Protein AF-A0A962AUE8-F1 (afdb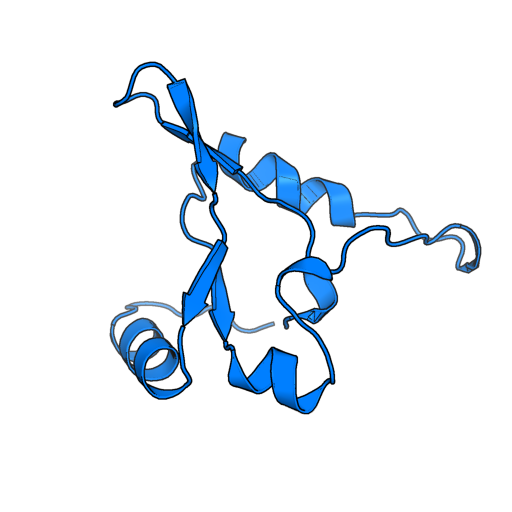_monomer_lite)

Foldseek 3Di:
DQVLFFPPDDCVVVVDDDPSVVQQCVLVVVLQADEDEPVVQVVVVHDPVRGDFHWHQDPVPVRDTDTRYDYDHPVVVVVVVVPDPDDDDD

Structure (mmCIF, N/CA/C/O backbone):
data_AF-A0A962AUE8-F1
#
_entry.id   AF-A0A962AUE8-F1
#
loop_
_atom_site.group_PDB
_atom_site.id
_atom_site.type_symbol
_atom_site.label_atom_id
_atom_site.label_alt_id
_atom_site.label_comp_id
_atom_site.label_asym_id
_atom_site.label_entity_id
_atom_site.label_seq_id
_atom_site.pdbx_PDB_ins_code
_atom_site.Cartn_x
_atom_site.Cartn_y
_atom_site.Cartn_z
_atom_site.occupancy
_atom_site.B_iso_or_equiv
_atom_site.auth_seq_id
_atom_site.auth_comp_id
_atom_site.auth_asym_id
_atom_site.auth_atom_id
_atom_site.pdbx_PDB_model_num
ATOM 1 N N . GLY A 1 1 ? 1.496 -10.001 1.100 1.00 94.75 1 GLY A N 1
ATOM 2 C CA . GLY A 1 1 ? 1.602 -9.282 2.393 1.00 94.75 1 GLY A CA 1
ATOM 3 C C . GLY A 1 1 ? 2.494 -8.056 2.259 1.00 94.75 1 GLY A C 1
ATOM 4 O O . GLY A 1 1 ? 2.964 -7.809 1.156 1.00 94.75 1 GLY A O 1
ATOM 5 N N . VAL A 1 2 ? 2.757 -7.318 3.348 1.00 97.19 2 VAL A N 1
ATOM 6 C CA . VAL A 1 2 ? 3.358 -5.957 3.313 1.00 97.19 2 VAL A CA 1
ATOM 7 C C . VAL A 1 2 ? 4.658 -5.824 2.503 1.00 97.19 2 VAL A C 1
ATOM 9 O O . VAL A 1 2 ? 4.837 -4.831 1.808 1.00 97.19 2 VAL A O 1
ATOM 12 N N . TYR A 1 3 ? 5.513 -6.855 2.475 1.00 97.81 3 TYR A N 1
ATOM 13 C CA . TYR A 1 3 ? 6.751 -6.841 1.682 1.00 97.81 3 TYR A CA 1
ATOM 14 C C . TYR A 1 3 ? 6.546 -6.727 0.162 1.00 97.81 3 TYR A C 1
ATOM 16 O O . TYR A 1 3 ? 7.466 -6.345 -0.555 1.00 97.81 3 TYR A O 1
ATOM 24 N N . GLN A 1 4 ? 5.352 -7.038 -0.353 1.00 97.25 4 GLN A N 1
ATOM 25 C CA . GLN A 1 4 ? 5.043 -6.858 -1.776 1.00 97.25 4 GLN A CA 1
ATOM 26 C C . GLN A 1 4 ? 5.151 -5.387 -2.203 1.00 97.25 4 GLN A C 1
ATOM 28 O O . GLN A 1 4 ? 5.479 -5.112 -3.356 1.00 97.25 4 GLN A O 1
ATOM 33 N N . LEU A 1 5 ? 4.934 -4.461 -1.262 1.00 97.50 5 LEU A N 1
ATOM 34 C CA . LEU A 1 5 ? 4.924 -3.021 -1.495 1.00 97.50 5 LEU A CA 1
ATOM 35 C C . LEU A 1 5 ? 6.264 -2.337 -1.188 1.00 97.50 5 LEU A C 1
ATOM 37 O O . LEU A 1 5 ? 6.330 -1.115 -1.259 1.00 97.50 5 LEU A O 1
ATOM 41 N N . MET A 1 6 ? 7.337 -3.078 -0.884 1.00 97.56 6 MET A N 1
ATOM 42 C CA . MET A 1 6 ? 8.649 -2.471 -0.612 1.00 97.56 6 MET A CA 1
ATOM 43 C C . MET A 1 6 ? 9.130 -1.621 -1.790 1.00 97.56 6 MET A C 1
ATOM 45 O O . MET A 1 6 ? 9.058 -2.054 -2.947 1.00 97.56 6 MET A O 1
ATOM 49 N N . ALA A 1 7 ? 9.661 -0.438 -1.497 1.00 96.88 7 ALA A N 1
ATOM 50 C CA . ALA A 1 7 ? 10.322 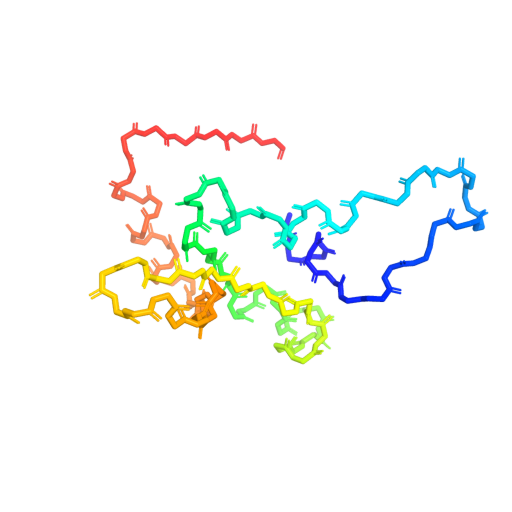0.400 -2.485 1.00 96.88 7 ALA A CA 1
ATOM 51 C C . ALA A 1 7 ? 11.646 -0.226 -2.964 1.00 96.88 7 ALA A C 1
ATOM 53 O O . ALA A 1 7 ? 12.231 -1.086 -2.309 1.00 96.88 7 ALA A O 1
ATOM 54 N N . ASN A 1 8 ? 12.134 0.236 -4.119 1.00 94.62 8 ASN A N 1
ATOM 55 C CA . ASN A 1 8 ? 13.493 -0.032 -4.614 1.00 94.62 8 ASN A CA 1
ATOM 56 C C . ASN A 1 8 ? 13.885 -1.519 -4.734 1.00 94.62 8 ASN A C 1
ATOM 58 O O . ASN A 1 8 ? 15.056 -1.864 -4.599 1.00 94.62 8 ASN A O 1
ATOM 62 N N . GLN A 1 9 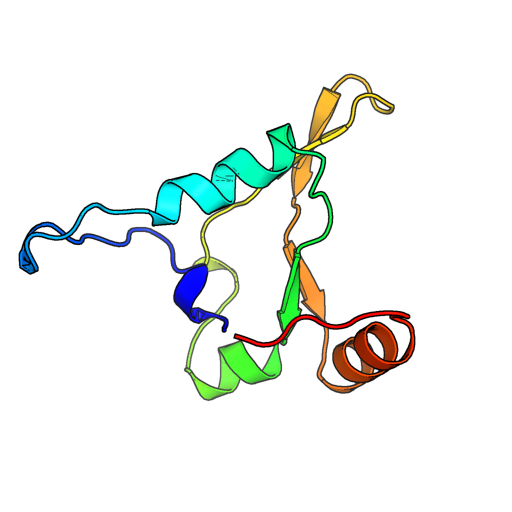? 12.925 -2.404 -5.014 1.00 96.56 9 GLN A N 1
ATOM 63 C CA . GLN A 1 9 ? 13.218 -3.815 -5.273 1.00 96.56 9 GLN A CA 1
ATOM 64 C C . GLN A 1 9 ? 14.147 -3.947 -6.491 1.00 96.56 9 GLN A C 1
ATOM 66 O O . GLN A 1 9 ? 13.842 -3.398 -7.550 1.00 96.56 9 GLN A O 1
ATOM 71 N N . ASP A 1 10 ? 15.237 -4.707 -6.360 1.00 96.31 10 ASP A N 1
ATOM 72 C CA . ASP A 1 10 ? 16.135 -5.087 -7.455 1.00 96.31 10 ASP A CA 1
ATOM 73 C C . ASP A 1 10 ? 16.172 -6.614 -7.586 1.00 96.31 10 ASP A C 1
ATOM 75 O O . ASP A 1 10 ? 16.504 -7.334 -6.645 1.00 96.31 10 ASP A O 1
ATOM 79 N N . THR A 1 11 ? 15.797 -7.111 -8.763 1.00 97.19 11 THR A N 1
ATOM 80 C CA . THR A 1 11 ? 15.704 -8.544 -9.063 1.00 97.19 11 THR A CA 1
ATOM 81 C C . THR A 1 11 ? 16.788 -9.018 -10.031 1.00 97.19 11 THR A C 1
ATOM 83 O O . THR A 1 11 ? 16.782 -10.191 -10.414 1.00 97.19 11 THR A O 1
ATOM 86 N N . ALA A 1 12 ? 17.734 -8.154 -10.427 1.00 96.31 12 ALA A N 1
ATOM 87 C CA . ALA A 1 12 ? 18.798 -8.504 -11.369 1.00 96.31 12 ALA A CA 1
ATOM 88 C C . ALA A 1 12 ? 19.631 -9.697 -10.873 1.00 96.31 12 ALA A C 1
ATOM 90 O O . ALA A 1 12 ? 19.922 -10.612 -11.643 1.00 96.31 12 ALA A O 1
ATOM 91 N N . GLY A 1 13 ? 19.930 -9.737 -9.570 1.00 97.25 13 GLY A N 1
ATOM 92 C CA . GLY A 1 13 ? 20.710 -10.812 -8.948 1.00 97.25 13 GLY A CA 1
ATOM 93 C C . GLY A 1 13 ? 20.043 -12.192 -8.963 1.00 97.25 13 GLY A C 1
ATOM 94 O O . GLY A 1 13 ? 20.733 -13.194 -8.806 1.00 97.25 13 GLY A O 1
ATOM 95 N N . VAL A 1 14 ? 18.724 -12.264 -9.176 1.00 97.06 14 VAL A N 1
ATOM 96 C CA . VAL A 1 14 ? 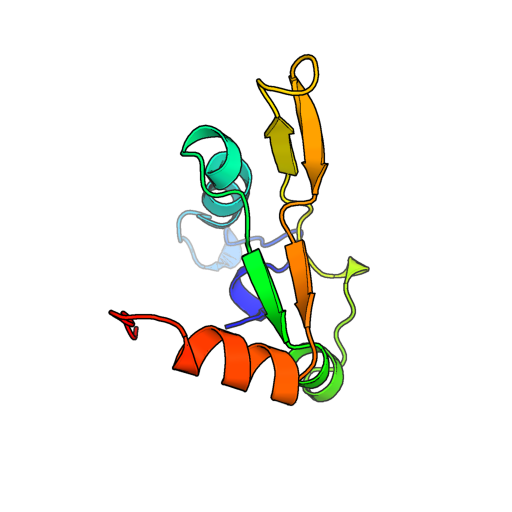17.966 -13.529 -9.220 1.00 97.06 14 VAL A CA 1
ATOM 97 C C . VAL A 1 14 ? 17.459 -13.878 -10.622 1.00 97.06 14 VAL A C 1
ATOM 99 O O . VAL A 1 14 ? 16.766 -14.876 -10.792 1.00 97.06 14 VAL A O 1
ATOM 102 N N . GLY A 1 15 ? 17.786 -13.071 -11.640 1.00 96.44 15 GLY A N 1
ATOM 103 C CA . GLY A 1 15 ? 17.419 -13.338 -13.036 1.00 96.44 15 GLY A CA 1
ATOM 104 C C . GLY A 1 15 ? 15.912 -13.313 -13.322 1.00 96.44 15 GLY A C 1
ATOM 105 O O . GLY A 1 15 ? 15.475 -13.815 -14.355 1.00 96.44 15 GLY A O 1
ATOM 106 N N . MET A 1 16 ? 15.105 -12.741 -12.424 1.00 97.25 16 MET A N 1
ATOM 107 C CA . MET A 1 16 ? 13.653 -12.638 -12.581 1.00 97.25 16 MET A CA 1
ATOM 108 C C . MET A 1 16 ? 13.249 -11.232 -13.018 1.00 97.25 16 MET A C 1
ATOM 110 O O . MET A 1 16 ? 13.881 -10.241 -12.647 1.00 97.25 16 MET A O 1
ATOM 114 N N . LYS A 1 17 ? 12.153 -11.127 -13.778 1.00 96.50 17 LYS A N 1
ATOM 115 C CA . LYS A 1 17 ? 11.554 -9.831 -14.111 1.00 96.50 17 LYS A CA 1
ATOM 116 C C . LYS A 1 17 ? 11.042 -9.157 -12.836 1.00 96.50 17 LYS A C 1
ATOM 118 O O . LYS A 1 17 ? 10.319 -9.765 -12.053 1.00 96.50 17 LYS A O 1
ATOM 123 N N . ASN A 1 18 ? 11.379 -7.884 -12.667 1.00 95.75 18 ASN A N 1
ATOM 124 C CA . ASN A 1 18 ? 10.862 -7.073 -11.576 1.00 95.75 18 ASN A CA 1
ATOM 125 C C . ASN A 1 18 ? 9.422 -6.624 -11.875 1.00 95.75 18 ASN A C 1
ATOM 127 O O . ASN A 1 18 ? 9.199 -5.845 -12.804 1.00 95.75 18 ASN A O 1
ATOM 131 N N . PHE A 1 19 ? 8.457 -7.097 -11.086 1.00 95.44 19 PHE A N 1
ATOM 132 C CA . PHE A 1 19 ? 7.039 -6.747 -11.230 1.00 95.44 19 PHE A CA 1
ATOM 133 C C . PHE A 1 19 ? 6.566 -5.663 -10.256 1.00 95.44 19 PHE A C 1
ATOM 135 O O . PHE A 1 19 ? 5.423 -5.230 -10.348 1.00 95.44 19 PHE A O 1
ATOM 142 N N . SER A 1 20 ? 7.425 -5.177 -9.356 1.00 94.50 20 SER A N 1
ATOM 143 C CA . SER A 1 20 ? 7.035 -4.188 -8.337 1.00 94.50 20 SER A CA 1
ATOM 144 C C . SER A 1 20 ? 6.425 -2.914 -8.939 1.00 94.50 20 SER A C 1
ATOM 146 O O . SER A 1 20 ? 5.497 -2.343 -8.378 1.00 94.50 20 SER A O 1
ATOM 148 N N . LYS A 1 21 ? 6.870 -2.510 -10.137 1.00 92.50 21 LYS A N 1
ATOM 149 C CA . LYS A 1 21 ? 6.326 -1.354 -10.867 1.00 92.50 21 LYS A CA 1
ATOM 150 C C . LYS A 1 21 ? 4.843 -1.494 -11.221 1.00 92.50 21 LYS A C 1
ATOM 152 O O . LYS A 1 21 ? 4.172 -0.478 -11.344 1.00 92.50 21 LYS A O 1
ATOM 157 N N . THR A 1 22 ? 4.324 -2.716 -11.354 1.00 95.75 22 THR A N 1
ATOM 158 C CA . THR A 1 22 ? 2.907 -2.951 -11.665 1.00 95.75 22 THR A CA 1
ATOM 159 C C . THR A 1 22 ? 1.989 -2.456 -10.547 1.00 95.75 22 THR A C 1
ATOM 161 O O . THR A 1 22 ? 0.905 -1.976 -10.847 1.00 95.75 22 THR A O 1
ATOM 164 N N . TYR A 1 23 ? 2.433 -2.467 -9.284 1.00 96.12 23 TYR A N 1
ATOM 165 C CA . TYR A 1 23 ? 1.641 -1.908 -8.183 1.00 96.12 23 TYR A CA 1
ATOM 166 C C . TYR A 1 23 ? 1.398 -0.400 -8.326 1.00 96.12 23 TYR A C 1
ATOM 168 O O . TYR A 1 23 ? 0.354 0.081 -7.904 1.00 96.12 23 TYR A O 1
ATOM 176 N N . ARG A 1 24 ? 2.319 0.350 -8.947 1.00 94.00 24 ARG A N 1
ATOM 177 C CA . ARG A 1 24 ? 2.151 1.799 -9.162 1.00 94.00 24 ARG A CA 1
ATOM 178 C C . ARG A 1 24 ? 1.132 2.128 -10.245 1.00 94.00 24 ARG A C 1
ATOM 180 O O . ARG A 1 24 ? 0.533 3.185 -10.184 1.00 94.00 24 ARG A O 1
ATOM 187 N N . ALA A 1 25 ? 0.935 1.217 -11.194 1.00 95.12 25 ALA A N 1
ATOM 188 C CA . ALA A 1 25 ? -0.042 1.383 -12.263 1.00 95.12 25 ALA A CA 1
ATOM 189 C C . ALA A 1 25 ? -1.475 1.070 -11.806 1.00 95.12 25 ALA A C 1
ATOM 191 O O . ALA A 1 25 ? -2.401 1.258 -12.574 1.00 95.12 25 ALA A O 1
ATOM 192 N N . LEU A 1 26 ? -1.686 0.569 -10.581 1.00 96.06 26 LEU A N 1
ATOM 193 C CA . LEU A 1 26 ? -3.016 0.185 -10.093 1.00 96.06 26 LEU A CA 1
ATOM 194 C C . LEU A 1 26 ? -4.021 1.350 -10.083 1.00 96.06 26 LEU A C 1
ATOM 196 O O . LEU A 1 26 ? -5.211 1.106 -10.286 1.00 96.06 26 LEU A O 1
ATOM 200 N N . GLY A 1 27 ? -3.547 2.590 -9.908 1.00 94.62 27 GLY A N 1
ATOM 201 C CA . GLY A 1 27 ? -4.375 3.792 -10.022 1.00 94.62 27 GLY A CA 1
ATOM 202 C C . GLY A 1 27 ? -5.057 3.912 -11.388 1.00 94.62 27 GLY A C 1
ATOM 203 O O . GLY A 1 27 ? -6.254 4.182 -11.437 1.00 94.62 27 GLY A O 1
ATOM 204 N N . ASP A 1 28 ? -4.346 3.572 -12.469 1.00 93.19 28 ASP A N 1
ATOM 205 C CA . ASP A 1 28 ? -4.853 3.590 -13.853 1.00 93.19 28 ASP A CA 1
ATOM 206 C C . ASP A 1 28 ? -5.977 2.562 -14.094 1.00 93.19 28 ASP A C 1
ATOM 208 O O . ASP A 1 28 ? -6.702 2.639 -15.083 1.00 93.19 28 ASP A O 1
ATOM 212 N N . TYR A 1 29 ? -6.112 1.570 -13.206 1.00 95.50 29 TYR A N 1
ATOM 213 C CA . TYR A 1 29 ? -7.143 0.524 -13.251 1.00 95.50 29 TYR A CA 1
ATOM 214 C C . TYR A 1 29 ? -8.234 0.752 -12.195 1.00 95.50 29 TYR A C 1
ATOM 216 O O . TYR A 1 29 ? -8.882 -0.200 -11.760 1.00 95.50 29 TYR A O 1
ATOM 224 N N . GLU A 1 30 ? -8.404 1.996 -11.739 1.00 93.88 30 GLU A N 1
ATOM 225 C CA . GLU A 1 30 ? -9.396 2.415 -10.740 1.00 93.88 30 GLU A CA 1
ATOM 226 C C . GLU A 1 30 ? -9.242 1.745 -9.359 1.00 93.88 30 GLU A C 1
ATOM 228 O O . GLU A 1 30 ? -10.135 1.807 -8.507 1.00 93.88 30 GLU A O 1
ATOM 233 N N . VAL A 1 31 ? -8.085 1.141 -9.068 1.00 95.81 31 VAL A N 1
ATOM 234 C CA . VAL A 1 31 ? -7.802 0.560 -7.750 1.00 95.81 31 VAL A CA 1
ATOM 235 C C . VAL A 1 31 ? -7.288 1.661 -6.818 1.00 95.81 31 VAL A C 1
ATOM 237 O O . VAL A 1 31 ? -6.089 1.874 -6.662 1.00 95.81 31 VAL A O 1
ATOM 240 N N . ARG A 1 32 ? -8.228 2.365 -6.177 1.00 95.69 32 ARG A N 1
ATOM 241 C CA . ARG A 1 32 ? -7.950 3.569 -5.364 1.00 95.69 32 ARG A CA 1
ATOM 242 C C . ARG A 1 32 ? -7.575 3.292 -3.903 1.00 95.69 32 ARG A C 1
ATOM 244 O O . ARG A 1 32 ? -6.981 4.145 -3.251 1.00 95.69 32 ARG A O 1
ATOM 251 N N . LYS A 1 33 ? -7.962 2.135 -3.348 1.00 96.88 33 LYS A N 1
ATOM 252 C CA . LYS A 1 33 ? -7.827 1.824 -1.910 1.00 96.88 33 LYS A CA 1
ATOM 253 C C . LYS A 1 33 ? -6.932 0.610 -1.684 1.00 96.88 33 LYS A C 1
ATOM 255 O O . LYS A 1 33 ? -7.339 -0.519 -1.946 1.00 96.88 33 LYS A O 1
ATOM 260 N N . LEU A 1 34 ? -5.730 0.841 -1.163 1.00 97.62 34 LEU A N 1
ATOM 261 C CA . LEU A 1 34 ? -4.771 -0.196 -0.792 1.00 97.62 34 LEU A CA 1
ATOM 262 C C . LEU A 1 34 ? -4.539 -0.152 0.719 1.00 97.62 34 LEU A C 1
ATOM 264 O O . LEU A 1 34 ? -3.862 0.736 1.230 1.00 97.62 34 LEU A O 1
ATOM 268 N N . TYR A 1 35 ? -5.093 -1.121 1.442 1.00 98.06 35 TYR A N 1
ATOM 269 C CA . TYR A 1 35 ? -5.006 -1.161 2.900 1.00 98.06 35 TYR A CA 1
ATOM 270 C C . TYR A 1 35 ? -3.730 -1.861 3.382 1.00 98.06 35 TYR A C 1
ATOM 272 O O . TYR A 1 35 ? -3.405 -2.962 2.932 1.00 98.06 35 TYR A O 1
ATOM 280 N N . VAL A 1 36 ? -3.028 -1.241 4.332 1.00 98.31 36 VAL A N 1
ATOM 281 C CA . VAL A 1 36 ? -1.792 -1.762 4.935 1.00 98.31 36 VAL A CA 1
ATOM 282 C C . VAL A 1 36 ? -1.939 -1.791 6.457 1.00 98.31 36 VAL A C 1
ATOM 284 O O . VAL A 1 36 ? -2.184 -0.757 7.073 1.00 98.31 36 VAL A O 1
ATOM 287 N N . GLU A 1 37 ? -1.779 -2.968 7.069 1.00 98.38 37 GLU A N 1
ATOM 288 C CA . GLU A 1 37 ? -1.828 -3.121 8.533 1.00 98.38 37 GLU A CA 1
ATOM 289 C C . GLU A 1 37 ? -0.542 -2.572 9.178 1.00 98.38 37 GLU A C 1
ATOM 291 O O . GLU A 1 37 ? 0.571 -2.993 8.838 1.00 98.38 37 GLU A O 1
ATOM 296 N N . LYS A 1 38 ? -0.695 -1.649 10.133 1.00 98.31 38 LYS A N 1
ATOM 297 C CA . LYS A 1 38 ? 0.413 -0.982 10.839 1.00 98.31 38 LYS A CA 1
ATOM 298 C C . LYS A 1 38 ? 1.234 -1.959 11.678 1.00 98.31 38 LYS A C 1
ATOM 300 O O . LYS A 1 38 ? 2.461 -1.906 11.664 1.00 98.31 38 LYS A O 1
ATOM 305 N N . GLU A 1 39 ? 0.576 -2.875 12.375 1.00 98.38 39 GLU A N 1
ATOM 306 C CA . GLU A 1 39 ? 1.205 -3.881 13.228 1.00 98.38 39 GLU A CA 1
ATOM 307 C C . GLU A 1 39 ? 2.082 -4.823 12.403 1.00 98.38 39 GLU A C 1
ATOM 309 O O . GLU A 1 39 ? 3.215 -5.098 12.791 1.00 98.38 39 GLU A O 1
ATOM 314 N N . SER A 1 40 ? 1.623 -5.230 11.214 1.00 98.19 40 SER A N 1
ATOM 315 C CA . SER A 1 40 ? 2.427 -6.037 10.292 1.00 98.19 40 SER A CA 1
ATOM 316 C C . SER A 1 40 ? 3.727 -5.345 9.871 1.00 98.19 40 SER A C 1
ATOM 318 O O . SER A 1 40 ? 4.742 -6.027 9.706 1.00 98.19 40 SER A O 1
ATOM 320 N N . LEU A 1 41 ? 3.720 -4.021 9.683 1.00 98.31 41 LEU A N 1
ATOM 321 C CA . LEU A 1 41 ? 4.942 -3.259 9.413 1.00 98.31 41 LEU A CA 1
ATOM 322 C C . LEU A 1 41 ? 5.849 -3.225 10.648 1.00 98.31 41 LEU A C 1
ATOM 324 O O . LEU A 1 41 ? 7.021 -3.593 10.554 1.00 98.31 41 LEU A O 1
ATOM 328 N N . ALA A 1 42 ? 5.296 -2.871 11.810 1.00 98.12 42 ALA A N 1
ATOM 329 C CA . ALA A 1 42 ? 6.046 -2.743 13.059 1.00 98.12 42 ALA A CA 1
ATOM 330 C C . ALA A 1 42 ? 6.714 -4.061 13.492 1.00 98.12 42 ALA A C 1
ATOM 332 O O . ALA A 1 42 ? 7.895 -4.068 13.837 1.00 98.12 42 ALA A O 1
ATOM 333 N N . GLU A 1 43 ? 6.006 -5.190 13.399 1.00 98.25 43 GLU A N 1
ATOM 334 C CA . GLU A 1 43 ? 6.531 -6.536 13.690 1.00 98.25 43 GLU A CA 1
ATOM 335 C C . GLU A 1 43 ? 7.730 -6.915 12.800 1.00 98.25 43 GLU A C 1
ATOM 337 O O . GLU A 1 43 ? 8.524 -7.786 13.151 1.00 98.25 43 GLU A O 1
ATOM 342 N N . ARG A 1 44 ? 7.874 -6.255 11.645 1.00 98.12 44 ARG A N 1
ATOM 343 C CA . ARG A 1 44 ? 8.957 -6.456 10.672 1.00 98.12 44 ARG A CA 1
ATOM 344 C C . ARG A 1 44 ? 10.026 -5.365 10.724 1.00 98.12 44 ARG A C 1
ATOM 346 O O . ARG A 1 44 ? 10.962 -5.417 9.930 1.00 98.12 44 ARG A O 1
ATOM 353 N N . GLY A 1 45 ? 9.897 -4.398 11.634 1.00 98.06 45 GLY A N 1
ATOM 354 C CA . GLY A 1 45 ? 10.790 -3.243 11.726 1.00 98.06 45 GLY A CA 1
ATOM 355 C C . GLY A 1 45 ? 10.673 -2.279 10.543 1.00 98.06 45 GLY A C 1
ATOM 356 O O . GLY A 1 45 ? 11.647 -1.606 10.226 1.00 98.06 45 GLY A O 1
ATOM 357 N N . LEU A 1 46 ? 9.515 -2.249 9.878 1.00 98.31 46 LEU A N 1
ATOM 358 C CA . LEU A 1 46 ? 9.237 -1.386 8.732 1.00 98.31 46 LEU A CA 1
ATOM 359 C C . LEU A 1 46 ? 8.383 -0.183 9.127 1.00 98.31 46 LEU A C 1
ATOM 361 O O . LEU A 1 46 ? 7.619 -0.210 10.095 1.00 98.31 46 LEU A O 1
ATOM 365 N N . THR A 1 47 ? 8.460 0.845 8.297 1.00 97.44 47 THR A N 1
ATOM 366 C CA . THR A 1 47 ? 7.669 2.070 8.356 1.00 97.44 47 THR A CA 1
ATOM 367 C C . THR A 1 47 ? 6.981 2.331 7.015 1.00 97.44 47 THR A C 1
ATOM 369 O O . THR A 1 47 ? 7.205 1.625 6.032 1.00 97.44 47 THR A O 1
ATOM 372 N N . ALA A 1 48 ? 6.116 3.345 6.964 1.00 96.06 48 ALA A N 1
ATOM 373 C CA . ALA A 1 48 ? 5.469 3.755 5.718 1.00 96.06 48 ALA A CA 1
ATOM 374 C C . ALA A 1 48 ? 6.484 4.205 4.649 1.00 96.06 48 ALA A C 1
ATOM 376 O O . ALA A 1 48 ? 6.258 3.964 3.466 1.00 96.06 48 ALA A O 1
ATOM 377 N N . ASP A 1 49 ? 7.609 4.790 5.069 1.00 96.94 49 ASP A N 1
ATOM 378 C CA . ASP A 1 49 ? 8.651 5.319 4.180 1.00 96.94 49 ASP A CA 1
ATOM 379 C C . ASP A 1 49 ? 9.422 4.214 3.438 1.00 96.94 49 ASP A C 1
ATOM 381 O O . ASP A 1 49 ? 10.039 4.463 2.402 1.00 96.94 49 ASP A O 1
ATOM 385 N N . ASP A 1 50 ? 9.355 2.974 3.930 1.00 97.94 50 ASP A N 1
ATOM 386 C CA . ASP A 1 50 ? 9.943 1.807 3.270 1.00 97.94 50 ASP A CA 1
ATOM 387 C C . ASP A 1 50 ? 9.104 1.314 2.075 1.00 97.94 50 ASP A C 1
ATOM 389 O O . ASP A 1 50 ? 9.573 0.512 1.254 1.00 97.94 50 ASP A O 1
ATOM 393 N N . LEU A 1 51 ? 7.850 1.767 1.966 1.00 97.75 51 LEU A N 1
ATOM 394 C CA . LEU A 1 51 ? 6.914 1.342 0.932 1.00 97.75 51 LEU A CA 1
ATOM 395 C C . LEU A 1 51 ? 6.988 2.241 -0.305 1.00 97.75 51 LEU A C 1
ATOM 397 O O . LEU A 1 51 ? 7.302 3.428 -0.248 1.00 97.75 51 LEU A O 1
ATOM 401 N N . MET A 1 52 ? 6.676 1.674 -1.469 1.00 96.44 52 MET A N 1
ATOM 402 C CA . MET A 1 52 ? 6.573 2.451 -2.698 1.00 96.44 52 MET A CA 1
ATOM 403 C C . MET A 1 52 ? 5.365 3.402 -2.634 1.00 96.44 52 MET A C 1
ATOM 405 O O . MET A 1 52 ? 4.282 2.970 -2.236 1.00 96.44 52 MET A O 1
ATOM 409 N N . PRO A 1 53 ? 5.498 4.666 -3.075 1.00 94.56 53 PRO A N 1
ATOM 410 C CA . PRO A 1 53 ? 4.344 5.538 -3.207 1.00 94.56 53 PRO A CA 1
ATOM 411 C C . PRO A 1 53 ? 3.469 5.029 -4.355 1.00 94.56 53 PRO A C 1
ATOM 413 O O . PRO A 1 53 ? 3.947 4.840 -5.480 1.00 94.56 53 PRO A O 1
ATOM 416 N N . ILE A 1 54 ? 2.202 4.781 -4.034 1.00 96.31 54 ILE A N 1
ATOM 417 C CA . ILE A 1 54 ? 1.150 4.400 -4.975 1.00 96.31 54 ILE A CA 1
ATOM 418 C C . ILE A 1 54 ? 0.097 5.493 -4.906 1.00 96.31 54 ILE A C 1
ATOM 420 O O . ILE A 1 54 ? -0.365 5.845 -3.816 1.00 96.31 54 ILE A O 1
ATOM 424 N N . VAL A 1 55 ? -0.236 6.036 -6.068 1.00 96.88 55 VAL A N 1
ATOM 425 C CA . VAL A 1 55 ? -1.165 7.146 -6.238 1.00 96.88 55 VAL A CA 1
ATOM 426 C C . VAL A 1 55 ? -2.203 6.782 -7.293 1.00 96.88 55 VAL A C 1
ATOM 428 O O . VAL A 1 55 ? -1.980 5.879 -8.100 1.00 96.88 55 VAL A O 1
ATOM 431 N N . TYR A 1 56 ? -3.337 7.468 -7.257 1.00 97.06 56 TYR A N 1
ATOM 432 C CA . TYR A 1 56 ? -4.340 7.454 -8.315 1.00 97.06 56 TYR A CA 1
ATOM 433 C C . TYR A 1 56 ? -4.724 8.895 -8.656 1.00 97.06 56 TYR A C 1
ATOM 435 O O . TYR A 1 56 ? -4.636 9.770 -7.792 1.00 97.06 56 TYR A O 1
ATOM 443 N N . GLU A 1 57 ? -5.150 9.128 -9.893 1.00 96.25 57 GLU A N 1
ATOM 444 C CA . GLU A 1 57 ? -5.713 10.406 -10.333 1.00 96.25 57 GLU A CA 1
ATOM 445 C C . GLU A 1 57 ? -7.222 10.402 -10.074 1.00 96.25 57 GLU A C 1
ATOM 447 O O . GLU A 1 57 ? -7.932 9.468 -10.456 1.00 96.25 57 GLU A O 1
ATOM 452 N N 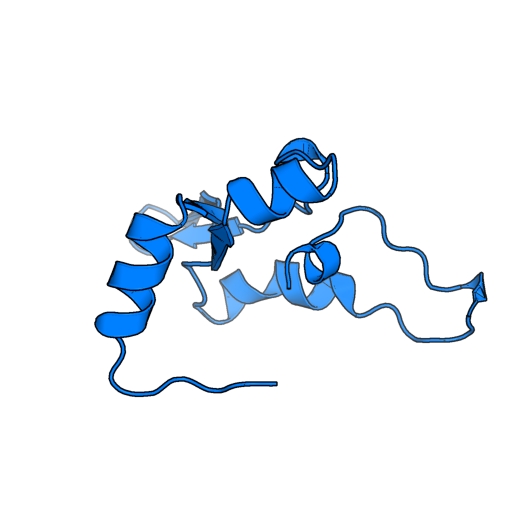. ASP A 1 58 ? -7.717 11.413 -9.365 1.00 93.50 58 ASP A N 1
ATOM 453 C CA . ASP A 1 58 ? -9.140 11.531 -9.060 1.00 93.50 58 ASP A CA 1
ATOM 454 C C . ASP A 1 58 ? -9.853 12.375 -10.121 1.00 93.50 58 ASP A C 1
ATOM 456 O O . ASP A 1 58 ? -9.788 13.603 -10.099 1.00 93.50 58 ASP A O 1
ATOM 460 N N . GLU A 1 59 ? -10.535 11.714 -11.058 1.00 91.00 59 GLU A N 1
ATOM 461 C CA . GLU A 1 59 ? -11.260 12.376 -12.154 1.00 91.00 59 GLU A CA 1
ATOM 462 C C . GLU A 1 59 ? -12.352 13.339 -11.656 1.00 91.00 59 GLU A C 1
ATOM 464 O O . GLU A 1 59 ? -12.678 14.314 -12.334 1.00 91.00 59 GLU A O 1
ATOM 469 N N . ASP A 1 60 ? -12.888 13.098 -10.455 1.00 92.56 60 ASP A N 1
ATOM 470 C CA . ASP A 1 60 ? -13.908 13.943 -9.830 1.00 92.56 60 ASP A CA 1
ATOM 471 C C . ASP A 1 60 ? -13.311 15.212 -9.181 1.00 92.56 60 ASP A C 1
ATOM 473 O O . ASP A 1 60 ? -14.051 16.120 -8.791 1.00 92.56 60 ASP A O 1
ATOM 477 N N . ASP A 1 61 ? -11.981 15.291 -9.064 1.00 93.56 61 ASP A N 1
ATOM 478 C CA . ASP A 1 61 ? -11.227 16.364 -8.405 1.00 93.56 61 ASP A CA 1
ATOM 479 C C . ASP A 1 61 ? -10.080 16.862 -9.302 1.00 93.56 61 ASP A C 1
ATOM 481 O O . ASP A 1 61 ? -8.914 16.855 -8.913 1.00 93.56 61 ASP A O 1
ATOM 485 N N . ASP A 1 62 ? -10.420 17.244 -10.539 1.00 94.50 62 ASP A N 1
ATOM 486 C CA . ASP A 1 62 ? -9.496 17.813 -11.540 1.00 94.50 62 ASP A CA 1
ATOM 487 C C . ASP A 1 62 ? -8.229 16.962 -11.768 1.00 94.50 62 ASP A C 1
ATOM 489 O O . ASP A 1 62 ? -7.129 17.486 -11.940 1.00 94.50 62 ASP A O 1
ATOM 493 N N . TYR A 1 63 ? -8.381 15.631 -11.743 1.00 93.00 63 TYR A N 1
ATOM 494 C CA . TYR A 1 63 ? -7.288 14.661 -11.889 1.00 93.00 63 TYR A CA 1
ATOM 495 C C . TYR A 1 63 ? -6.177 14.828 -10.838 1.00 93.00 63 TYR A C 1
ATOM 497 O O . TYR A 1 63 ? -5.010 14.520 -11.086 1.00 93.00 63 TYR A O 1
ATOM 505 N N . ALA A 1 64 ? -6.518 15.301 -9.636 1.00 95.81 64 ALA A N 1
ATOM 506 C CA . ALA A 1 64 ? -5.560 15.422 -8.546 1.00 95.81 64 ALA A CA 1
ATOM 507 C C . ALA A 1 64 ? -4.962 14.053 -8.172 1.00 95.81 64 ALA A C 1
ATOM 509 O O . ALA A 1 64 ? -5.691 13.097 -7.896 1.00 95.81 64 ALA A O 1
ATOM 510 N N . GLU A 1 65 ? -3.629 13.973 -8.092 1.00 95.94 65 GLU A N 1
ATOM 511 C CA . GLU A 1 65 ? -2.933 12.788 -7.582 1.00 95.94 65 GLU A CA 1
ATOM 512 C C . GLU A 1 65 ? -3.175 12.624 -6.074 1.00 95.94 65 GLU A C 1
ATOM 514 O O . GLU A 1 65 ? -2.829 13.488 -5.260 1.00 95.94 65 GLU A O 1
ATOM 519 N N . LYS A 1 66 ? -3.730 11.473 -5.683 1.00 96.56 66 LYS A N 1
ATOM 520 C CA . LYS A 1 66 ? -4.025 11.119 -4.289 1.00 96.56 66 LYS A CA 1
ATOM 521 C C . LYS A 1 66 ? -3.337 9.812 -3.895 1.00 96.56 66 LYS A C 1
ATOM 523 O O . LYS A 1 66 ? -3.293 8.875 -4.692 1.00 96.56 66 LYS A O 1
ATOM 528 N N . PRO A 1 67 ? -2.820 9.693 -2.658 1.00 96.69 67 PRO A N 1
ATOM 529 C CA . PRO A 1 67 ? -2.215 8.451 -2.191 1.00 96.69 67 PRO A CA 1
ATOM 530 C C . PRO A 1 67 ? -3.265 7.340 -2.100 1.00 96.69 67 PRO A C 1
ATOM 532 O O . PRO A 1 67 ? -4.347 7.533 -1.550 1.00 96.69 67 PRO A O 1
ATOM 535 N N . SER A 1 68 ? -2.925 6.155 -2.605 1.00 97.25 68 SER A N 1
ATOM 536 C CA . SER A 1 68 ? -3.798 4.975 -2.524 1.00 97.25 68 SER A CA 1
ATOM 537 C C . SER A 1 68 ? -3.599 4.169 -1.238 1.00 97.25 68 SER A C 1
ATOM 539 O O . SER A 1 68 ? -4.466 3.380 -0.865 1.00 97.25 68 SER A O 1
ATOM 541 N N . LEU A 1 69 ? -2.448 4.325 -0.571 1.00 97.69 69 LEU A N 1
ATOM 542 C CA . LEU A 1 69 ? -2.116 3.582 0.646 1.00 97.69 69 LEU A CA 1
ATOM 543 C C . LEU A 1 69 ? -2.897 4.122 1.849 1.00 97.69 69 LEU A C 1
ATOM 545 O O . LEU A 1 69 ? -2.767 5.288 2.220 1.00 97.69 69 LEU A O 1
ATOM 549 N N . ILE A 1 70 ? -3.664 3.246 2.491 1.00 98.00 70 ILE A N 1
ATOM 550 C CA . ILE A 1 70 ? -4.452 3.536 3.687 1.00 98.00 70 ILE A CA 1
ATOM 551 C C . ILE A 1 70 ? -3.924 2.658 4.820 1.00 98.00 70 ILE A C 1
ATOM 553 O O . ILE A 1 70 ? -4.073 1.435 4.804 1.00 98.00 70 ILE A O 1
ATOM 557 N N . PHE A 1 71 ? -3.300 3.284 5.814 1.00 98.06 71 PHE A N 1
ATOM 558 C CA . PHE A 1 71 ? -2.750 2.574 6.963 1.00 98.06 71 PHE A CA 1
ATOM 559 C C . PHE A 1 71 ? -3.819 2.364 8.026 1.00 98.06 71 PHE A C 1
ATOM 561 O O . PHE A 1 71 ? -4.315 3.330 8.611 1.00 98.06 71 PHE A O 1
ATOM 568 N N . VAL A 1 72 ? -4.094 1.104 8.329 1.00 98.50 72 VAL A N 1
ATOM 569 C CA . VAL A 1 72 ? -5.123 0.685 9.282 1.00 98.50 72 VAL A CA 1
ATOM 570 C C . VAL A 1 72 ? -4.509 -0.127 10.414 1.00 98.50 72 VAL A C 1
ATOM 572 O O . VAL A 1 72 ? -3.455 -0.742 10.238 1.00 98.50 72 VAL A O 1
ATOM 575 N N . ASP A 1 73 ? -5.129 -0.099 11.584 1.00 98.50 73 ASP A N 1
ATOM 576 C CA . ASP A 1 73 ? -4.806 -1.043 12.651 1.00 98.50 73 ASP A CA 1
ATOM 577 C C . ASP A 1 73 ? -5.458 -2.416 12.412 1.00 98.50 73 ASP A C 1
ATOM 579 O O . ASP A 1 73 ? -6.262 -2.6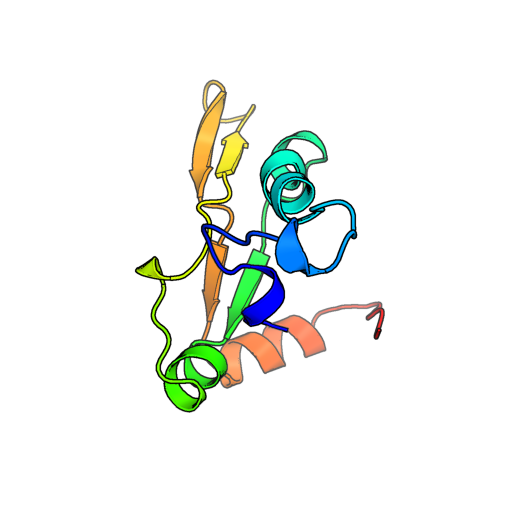17 11.489 1.00 98.50 73 ASP A O 1
ATOM 583 N N . ARG A 1 74 ? -5.105 -3.394 13.247 1.00 98.00 74 ARG A N 1
ATOM 584 C CA . ARG A 1 74 ? -5.628 -4.761 13.144 1.00 98.00 74 ARG A CA 1
ATOM 585 C C . ARG A 1 74 ? -7.150 -4.835 13.270 1.00 98.00 74 ARG A C 1
ATOM 587 O O . ARG A 1 74 ? -7.779 -5.676 12.625 1.00 98.00 74 ARG A O 1
ATOM 594 N N . SER A 1 75 ? -7.749 -3.991 14.106 1.00 98.19 75 SER A N 1
ATOM 595 C CA . SER A 1 75 ? -9.196 -3.983 14.335 1.00 98.19 75 SER A CA 1
ATOM 596 C C . SER A 1 75 ? -9.955 -3.396 13.143 1.00 98.19 75 SER A C 1
ATOM 598 O O . SER A 1 75 ? -10.962 -3.961 12.712 1.00 98.19 75 SER A O 1
ATOM 600 N N . GLU A 1 76 ? -9.419 -2.337 12.542 1.00 98.50 76 GLU A N 1
ATOM 601 C CA . GLU A 1 76 ? -9.915 -1.725 11.313 1.00 98.50 76 GLU A CA 1
ATOM 602 C C . GLU A 1 76 ? -9.794 -2.692 10.128 1.00 98.50 76 GLU A C 1
ATOM 604 O O . GLU A 1 76 ? -10.755 -2.870 9.378 1.00 98.50 76 GLU A O 1
ATOM 609 N N . MET A 1 77 ? -8.656 -3.385 9.987 1.00 98.12 77 MET A N 1
ATOM 610 C CA . MET A 1 77 ? -8.475 -4.419 8.960 1.00 98.12 77 MET A CA 1
ATOM 611 C C . MET A 1 77 ? -9.488 -5.559 9.122 1.00 98.12 77 MET A C 1
ATOM 613 O O . MET A 1 77 ? -10.096 -5.994 8.143 1.00 98.12 77 MET A O 1
ATOM 617 N N . ALA A 1 78 ? -9.712 -6.029 10.352 1.00 98.12 78 ALA A N 1
ATOM 618 C CA . ALA A 1 78 ? -10.700 -7.070 10.626 1.00 98.12 78 ALA A CA 1
ATOM 619 C C . ALA A 1 78 ? -12.122 -6.625 10.247 1.00 98.12 78 ALA A C 1
ATOM 621 O O . ALA A 1 78 ? -12.858 -7.393 9.627 1.00 98.12 78 ALA A O 1
ATOM 622 N N . ALA A 1 79 ? -12.495 -5.383 10.567 1.00 98.38 79 ALA A N 1
ATOM 623 C CA . ALA A 1 79 ? -13.789 -4.820 10.190 1.00 98.38 79 ALA A CA 1
ATOM 624 C C . ALA A 1 79 ? -13.946 -4.690 8.665 1.00 98.38 79 ALA A C 1
ATOM 626 O O . ALA A 1 79 ? -14.995 -5.044 8.127 1.00 98.38 79 ALA A O 1
ATOM 627 N N . LEU A 1 80 ? -12.900 -4.241 7.959 1.00 97.75 80 LEU A N 1
ATOM 628 C CA . LEU A 1 80 ? -12.891 -4.142 6.496 1.00 97.75 80 LEU A CA 1
ATOM 629 C C . LEU A 1 80 ? -13.110 -5.503 5.837 1.00 97.75 80 LEU A C 1
ATOM 631 O O . LEU A 1 80 ? -13.954 -5.610 4.948 1.00 97.75 80 LEU A O 1
ATOM 635 N N . LEU A 1 81 ? -12.381 -6.529 6.287 1.00 97.62 81 LEU A N 1
ATOM 636 C CA . LEU A 1 81 ? -12.508 -7.895 5.777 1.00 97.62 81 LEU A CA 1
ATOM 637 C C . LEU A 1 81 ? -13.893 -8.480 6.066 1.00 97.62 81 LEU A C 1
ATOM 639 O O . LEU A 1 81 ? -14.493 -9.074 5.177 1.00 97.62 81 LEU A O 1
ATOM 643 N N . ALA A 1 82 ? -14.430 -8.273 7.272 1.00 98.00 82 ALA A N 1
ATOM 644 C CA . ALA A 1 82 ? -15.770 -8.736 7.635 1.00 98.00 82 ALA A CA 1
ATOM 645 C C . ALA A 1 82 ? -16.884 -8.082 6.798 1.00 98.00 82 ALA A C 1
ATOM 647 O O . ALA A 1 82 ? -17.952 -8.667 6.643 1.00 98.00 82 ALA A O 1
ATOM 648 N N . GLY A 1 83 ? -16.639 -6.879 6.272 1.00 97.69 83 GLY A N 1
ATOM 649 C CA . GLY A 1 83 ? -17.565 -6.167 5.395 1.00 97.69 83 GLY A CA 1
ATOM 650 C C . GLY A 1 83 ? -17.497 -6.562 3.916 1.00 97.69 83 GLY A C 1
ATOM 651 O O . GLY A 1 83 ? -18.275 -6.017 3.140 1.00 97.69 83 GLY A O 1
ATOM 652 N N . GLN A 1 84 ? -16.580 -7.445 3.501 1.00 98.06 84 GLN A N 1
ATOM 653 C CA . GLN A 1 84 ? -16.486 -7.880 2.103 1.00 98.06 84 GLN A CA 1
ATOM 654 C C . GLN A 1 84 ? -17.393 -9.082 1.831 1.00 98.06 84 GLN A C 1
ATOM 656 O O . GLN A 1 84 ? -17.366 -10.065 2.570 1.00 98.06 84 GLN A O 1
ATOM 661 N N . ASP A 1 85 ? -18.120 -9.054 0.714 1.00 98.50 85 ASP A N 1
ATOM 662 C CA . ASP A 1 85 ? -18.924 -10.198 0.265 1.00 98.50 85 ASP A CA 1
ATOM 663 C C . ASP A 1 85 ? -18.056 -11.370 -0.223 1.00 98.50 85 ASP A C 1
ATOM 665 O O . ASP A 1 85 ? -18.414 -12.539 -0.073 1.00 98.50 85 ASP A O 1
ATOM 669 N N . VAL A 1 86 ? -16.907 -11.057 -0.832 1.00 98.38 86 VAL A N 1
ATOM 670 C CA . VAL A 1 86 ? -15.983 -12.030 -1.426 1.00 98.38 86 VAL A CA 1
ATOM 671 C C . VAL A 1 86 ? -14.547 -11.657 -1.076 1.00 98.38 86 VAL A C 1
ATOM 673 O O . VAL A 1 86 ? -14.122 -10.522 -1.274 1.00 98.38 86 VAL A O 1
ATOM 676 N N . ILE A 1 87 ? -13.778 -12.643 -0.611 1.00 97.69 87 ILE A N 1
ATOM 677 C CA . ILE A 1 87 ? -12.346 -12.511 -0.330 1.00 97.69 87 ILE A CA 1
ATOM 678 C C . ILE A 1 87 ? -11.588 -13.527 -1.183 1.00 97.69 87 ILE A C 1
ATOM 680 O O . ILE A 1 87 ? -11.880 -14.722 -1.147 1.00 97.69 87 ILE A O 1
ATOM 684 N N . LEU A 1 88 ? -10.593 -13.051 -1.932 1.00 98.00 88 LEU A N 1
ATOM 685 C CA . LEU A 1 88 ? -9.667 -13.894 -2.687 1.00 98.00 88 LEU A CA 1
ATOM 686 C C . LEU A 1 88 ? -8.362 -14.044 -1.895 1.00 98.00 88 LEU A C 1
ATOM 688 O O . LEU A 1 88 ? -7.724 -13.047 -1.559 1.00 98.00 88 LEU A O 1
ATOM 692 N N . SER A 1 89 ? -7.974 -15.281 -1.585 1.00 96.81 89 SER A N 1
ATOM 693 C CA . SER A 1 89 ? -6.758 -15.595 -0.820 1.00 96.81 89 SER A CA 1
ATOM 694 C C . SER A 1 89 ? -5.705 -16.261 -1.707 1.00 96.81 89 SER A C 1
ATOM 696 O O . SER A 1 89 ? -6.034 -17.174 -2.464 1.00 96.81 89 SER A O 1
ATOM 698 N N . PHE A 1 90 ? -4.452 -15.811 -1.584 1.00 94.69 90 PHE A N 1
ATOM 699 C CA . PHE A 1 90 ? -3.291 -16.257 -2.363 1.00 94.69 90 PHE A CA 1
ATOM 700 C C . PHE A 1 90 ? -2.064 -16.430 -1.467 1.00 94.69 90 PHE A C 1
ATOM 702 O O . PHE A 1 90 ? -1.959 -15.678 -0.468 1.00 94.69 90 PHE A O 1
#

Sequence (90 aa):
GVYQLMANQDTAGVGMKNFSKTYRALGDYEVRKLYVEKESLAERGLTADDLMPIVYEDEDDDYAEKPSLIFVDRSEMAALLAGQDVILSF

Radius of gyration: 14.67 Å; chains: 1; bounding box: 40×34×28 Å

Secondary structure (DSSP, 8-state):
-GGGGBTT---GGGT----GGGGGGGGGGT---EEEEHHHHHTTT--GGGBPP-EEEEGGGTTEEEE-EEEE-HHHHHHHHHT-S-----

pLDDT: mean 96.65, std 1.66, range [91.0, 98.5]